Protein AF-A0A0V8BFD0-F1 (afdb_monomer_lite)

Structure (mmCIF, N/CA/C/O backbone):
data_AF-A0A0V8BFD0-F1
#
_entry.id   AF-A0A0V8BFD0-F1
#
loop_
_atom_site.group_PDB
_atom_site.id
_atom_site.type_symbol
_atom_site.label_atom_id
_atom_site.label_alt_id
_atom_site.label_comp_id
_atom_site.label_asym_id
_atom_site.label_entity_id
_atom_site.label_seq_id
_atom_site.pdbx_PDB_ins_code
_atom_site.Cartn_x
_atom_site.Cartn_y
_atom_site.Cartn_z
_atom_site.occupancy
_atom_site.B_iso_or_equiv
_atom_site.auth_seq_id
_atom_site.auth_comp_id
_atom_site.auth_asym_id
_atom_site.auth_atom_id
_atom_site.pdbx_PDB_model_num
ATOM 1 N N . MET A 1 1 ? 20.847 -12.058 -12.015 1.00 63.22 1 MET A N 1
ATOM 2 C CA . MET A 1 1 ? 19.727 -11.093 -12.034 1.00 63.22 1 MET A CA 1
ATOM 3 C C . MET A 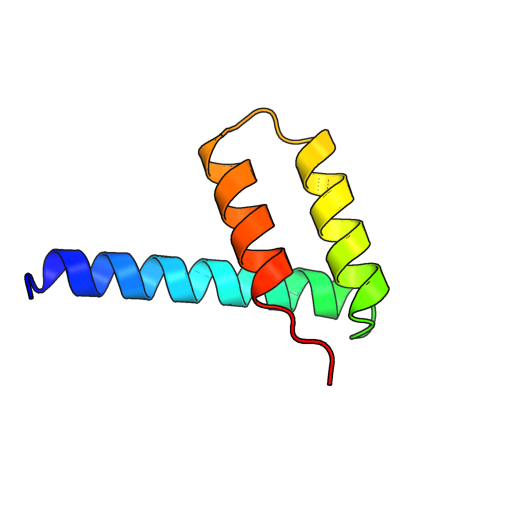1 1 ? 20.276 -9.758 -12.512 1.00 63.22 1 MET A C 1
ATOM 5 O O . MET A 1 1 ? 21.379 -9.411 -12.110 1.00 63.22 1 MET A O 1
ATOM 9 N N . ASN A 1 2 ? 19.605 -9.067 -13.434 1.00 89.44 2 ASN A N 1
ATOM 10 C CA . ASN A 1 2 ? 20.076 -7.762 -13.910 1.0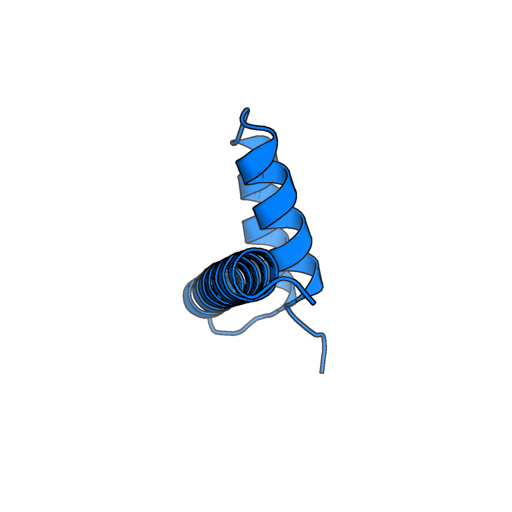0 89.44 2 ASN A CA 1
ATOM 11 C C . ASN A 1 2 ? 19.961 -6.742 -12.757 1.00 89.44 2 ASN A C 1
ATOM 13 O O . ASN A 1 2 ? 18.878 -6.601 -12.189 1.00 89.44 2 ASN A O 1
ATOM 17 N N . LYS A 1 3 ? 21.058 -6.053 -12.409 1.00 91.00 3 LYS A N 1
ATOM 18 C CA . LYS A 1 3 ? 21.112 -5.079 -11.299 1.00 91.00 3 LYS A CA 1
ATOM 19 C C . LYS A 1 3 ? 20.070 -3.963 -11.437 1.00 91.00 3 LYS A C 1
ATOM 21 O O . LYS A 1 3 ? 19.585 -3.448 -10.434 1.00 91.00 3 LYS A O 1
ATOM 26 N N . GLU A 1 4 ? 19.700 -3.603 -12.664 1.00 93.06 4 GLU A N 1
ATOM 27 C CA . GLU A 1 4 ? 18.658 -2.601 -12.916 1.00 93.06 4 GLU A CA 1
ATOM 28 C C . GLU A 1 4 ? 17.263 -3.120 -12.558 1.00 93.06 4 GLU A C 1
ATOM 30 O O . GLU A 1 4 ? 16.479 -2.402 -11.938 1.00 93.06 4 GLU A O 1
ATOM 35 N N . ILE A 1 5 ? 16.980 -4.389 -12.872 1.00 91.81 5 ILE A N 1
ATOM 36 C CA . ILE A 1 5 ? 15.719 -5.052 -12.511 1.00 91.81 5 ILE A CA 1
ATOM 37 C C . ILE A 1 5 ? 15.610 -5.176 -10.988 1.00 91.81 5 ILE A C 1
ATOM 39 O O . ILE A 1 5 ? 14.551 -4.922 -10.422 1.00 91.81 5 ILE A O 1
ATOM 43 N N . GLU A 1 6 ? 16.709 -5.510 -10.312 1.00 92.94 6 GLU A N 1
ATOM 44 C CA . GLU A 1 6 ? 16.757 -5.592 -8.849 1.00 92.94 6 GLU A CA 1
ATOM 45 C C . GLU A 1 6 ? 16.496 -4.234 -8.186 1.00 92.94 6 GLU A C 1
ATOM 47 O O . GLU A 1 6 ? 15.682 -4.130 -7.267 1.00 92.94 6 GLU A O 1
ATOM 52 N N . LYS A 1 7 ? 17.127 -3.168 -8.693 1.00 93.88 7 LYS A N 1
ATOM 53 C CA . LYS A 1 7 ? 16.881 -1.803 -8.216 1.00 93.88 7 LYS A CA 1
ATOM 54 C C . LYS A 1 7 ? 15.417 -1.402 -8.401 1.00 93.88 7 LYS A C 1
ATOM 56 O O . LYS A 1 7 ? 14.816 -0.844 -7.486 1.00 93.88 7 LYS A O 1
ATOM 61 N N . LEU A 1 8 ? 14.838 -1.713 -9.559 1.00 90.94 8 LEU A N 1
ATOM 62 C CA . LEU A 1 8 ? 13.437 -1.425 -9.845 1.00 90.94 8 LEU A CA 1
ATOM 63 C C . LEU A 1 8 ? 12.495 -2.189 -8.898 1.00 90.94 8 LEU A C 1
ATOM 65 O O . LEU A 1 8 ? 11.576 -1.593 -8.340 1.00 90.94 8 LEU A O 1
ATOM 69 N N . ALA A 1 9 ? 12.752 -3.477 -8.660 1.00 88.69 9 ALA A N 1
ATOM 70 C CA . ALA A 1 9 ? 11.969 -4.294 -7.734 1.00 88.69 9 ALA A C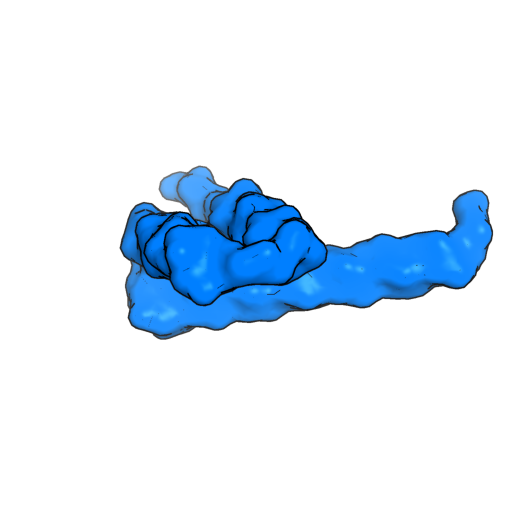A 1
ATOM 71 C C . ALA A 1 9 ? 12.028 -3.762 -6.290 1.00 88.69 9 ALA A C 1
ATOM 73 O O . ALA A 1 9 ? 10.998 -3.682 -5.618 1.00 88.69 9 ALA A O 1
ATOM 74 N N . ASN A 1 10 ? 13.208 -3.339 -5.830 1.00 92.50 10 ASN A N 1
ATOM 75 C CA . ASN A 1 10 ? 13.375 -2.745 -4.502 1.00 92.50 10 ASN A CA 1
ATOM 76 C C . ASN A 1 10 ? 12.603 -1.427 -4.359 1.00 92.50 10 ASN A C 1
ATOM 78 O O . ASN A 1 10 ? 11.937 -1.225 -3.345 1.00 92.50 10 ASN A O 1
ATOM 82 N N . ASN A 1 11 ? 12.616 -0.579 -5.391 1.00 92.25 11 ASN A N 1
ATOM 83 C CA . ASN A 1 11 ? 11.822 0.650 -5.400 1.00 92.25 11 ASN A CA 1
ATOM 84 C C . ASN A 1 11 ? 10.320 0.347 -5.293 1.00 92.25 11 ASN A C 1
ATOM 86 O O . ASN A 1 11 ? 9.622 0.980 -4.505 1.00 92.25 11 ASN A O 1
ATOM 90 N N . TYR A 1 12 ? 9.814 -0.642 -6.039 1.00 90.00 12 TYR A N 1
ATOM 91 C CA . TYR A 1 12 ? 8.404 -1.034 -5.941 1.00 90.00 12 TYR A CA 1
ATOM 92 C C . TYR A 1 12 ? 8.041 -1.543 -4.547 1.00 90.00 12 TYR A C 1
ATOM 94 O O . TYR A 1 12 ? 7.021 -1.128 -3.998 1.00 90.00 12 TYR A O 1
ATOM 102 N N . LYS A 1 13 ? 8.892 -2.380 -3.945 1.00 91.31 13 LYS A N 1
ATOM 103 C CA . LYS A 1 13 ? 8.697 -2.862 -2.573 1.00 91.31 13 LYS A CA 1
ATOM 104 C C . LYS A 1 13 ? 8.627 -1.709 -1.569 1.00 91.31 13 LYS A C 1
ATOM 106 O O . LYS A 1 13 ? 7.763 -1.708 -0.697 1.00 91.31 13 LYS A O 1
ATOM 111 N N . GLU A 1 14 ? 9.502 -0.715 -1.704 1.00 94.50 14 GLU A N 1
ATOM 112 C CA . GLU A 1 14 ? 9.495 0.466 -0.839 1.00 94.50 14 GLU A CA 1
ATOM 113 C C . GLU A 1 14 ? 8.194 1.271 -0.975 1.00 94.50 14 GLU A C 1
ATOM 115 O O . GLU A 1 14 ? 7.620 1.685 0.032 1.00 94.50 14 GLU A O 1
ATOM 120 N N . ILE A 1 15 ? 7.696 1.460 -2.201 1.00 91.81 15 ILE A N 1
ATOM 121 C CA . ILE A 1 15 ? 6.438 2.179 -2.442 1.00 91.81 15 ILE A CA 1
ATOM 122 C C . ILE A 1 15 ? 5.251 1.406 -1.847 1.00 91.81 15 ILE A C 1
ATOM 124 O O . ILE A 1 15 ? 4.420 2.012 -1.175 1.00 91.81 15 ILE A O 1
ATOM 128 N N . ILE A 1 16 ? 5.185 0.084 -2.037 1.00 92.19 16 ILE A N 1
ATOM 129 C CA . ILE A 1 16 ? 4.130 -0.772 -1.461 1.00 92.19 16 ILE A CA 1
ATOM 130 C C . ILE A 1 16 ? 4.116 -0.653 0.068 1.00 92.19 16 ILE A C 1
ATOM 132 O O . ILE A 1 16 ? 3.058 -0.436 0.665 1.00 92.19 16 ILE A O 1
ATOM 136 N N . ASN A 1 17 ? 5.289 -0.722 0.704 1.00 91.38 17 ASN A N 1
ATOM 137 C CA . ASN A 1 17 ? 5.410 -0.566 2.152 1.00 91.38 17 ASN A CA 1
ATOM 138 C C . ASN A 1 17 ? 4.931 0.814 2.613 1.00 91.38 17 ASN A C 1
ATOM 140 O O . ASN A 1 17 ? 4.085 0.895 3.495 1.00 91.38 17 ASN A O 1
ATOM 144 N N . LYS A 1 18 ? 5.378 1.895 1.962 1.00 94.19 18 LYS A N 1
ATOM 145 C CA . LYS A 1 18 ? 4.952 3.261 2.310 1.00 94.19 18 LYS A CA 1
ATOM 146 C C . LYS A 1 18 ? 3.444 3.464 2.168 1.00 94.19 18 LYS A C 1
ATOM 148 O O . LYS A 1 18 ? 2.838 4.108 3.022 1.00 94.19 18 LYS A O 1
ATOM 153 N N . THR A 1 19 ? 2.830 2.921 1.117 1.00 92.44 19 THR A N 1
ATOM 154 C CA . THR A 1 19 ? 1.373 2.986 0.927 1.00 92.44 19 THR A CA 1
ATOM 155 C C . THR A 1 19 ? 0.633 2.206 2.018 1.00 92.44 19 THR A C 1
ATOM 157 O O . THR A 1 19 ? -0.370 2.687 2.546 1.00 92.44 19 THR A O 1
ATOM 160 N N . SER A 1 20 ? 1.152 1.035 2.395 1.00 91.69 20 SER A N 1
ATOM 161 C CA . SER A 1 20 ? 0.609 0.209 3.483 1.00 91.69 20 SER A CA 1
ATOM 162 C C . SER A 1 20 ? 0.686 0.936 4.832 1.00 91.69 20 SER A C 1
ATOM 164 O O . SER A 1 20 ? -0.318 1.053 5.537 1.00 91.69 20 SER A O 1
ATOM 166 N N . ASP A 1 21 ? 1.853 1.499 5.154 1.00 94.75 21 ASP A N 1
ATOM 167 C CA . ASP A 1 21 ? 2.106 2.247 6.388 1.00 94.75 21 ASP A CA 1
ATOM 168 C C . ASP A 1 21 ? 1.235 3.501 6.481 1.00 94.75 21 ASP A C 1
ATOM 170 O O . ASP A 1 21 ? 0.714 3.826 7.549 1.00 94.75 21 ASP A O 1
ATOM 174 N N . LEU A 1 22 ? 1.032 4.202 5.359 1.00 94.69 22 LEU A N 1
ATOM 175 C CA . LEU A 1 22 ? 0.135 5.352 5.298 1.00 94.69 22 LEU A CA 1
ATOM 176 C C . LEU A 1 22 ? -1.301 4.947 5.642 1.00 94.69 22 LEU A C 1
ATOM 178 O O . LEU A 1 22 ? -1.942 5.617 6.450 1.00 94.69 22 LEU A O 1
ATOM 182 N N . ALA A 1 23 ? -1.794 3.854 5.056 1.00 94.31 23 ALA A N 1
ATOM 183 C CA . ALA A 1 23 ? -3.139 3.363 5.328 1.00 94.31 23 ALA A CA 1
ATOM 184 C C . ALA A 1 23 ? -3.306 2.967 6.800 1.00 94.31 23 ALA A C 1
ATOM 186 O O . ALA A 1 23 ? -4.308 3.327 7.415 1.00 94.31 23 ALA A O 1
ATOM 187 N N . LEU A 1 24 ? -2.314 2.288 7.381 1.00 95.50 24 LEU A N 1
ATOM 188 C CA . LEU A 1 24 ? -2.310 1.946 8.804 1.00 95.50 24 LEU A CA 1
ATOM 189 C C . LEU A 1 24 ? -2.299 3.199 9.680 1.00 95.50 24 LEU A C 1
ATOM 191 O O . LEU A 1 24 ? -3.125 3.316 10.580 1.00 95.50 24 LEU A O 1
ATOM 195 N N . LYS A 1 25 ? -1.432 4.173 9.388 1.00 95.81 25 LYS A N 1
ATOM 196 C CA . LYS A 1 25 ? -1.341 5.427 10.148 1.00 95.81 25 LYS A CA 1
ATOM 197 C C . LYS A 1 25 ? -2.643 6.230 10.119 1.00 95.81 25 LYS A C 1
ATOM 199 O O . LYS A 1 25 ? -3.022 6.789 11.139 1.00 95.81 25 LYS A O 1
ATOM 204 N N . GLN A 1 26 ? -3.320 6.285 8.974 1.00 94.38 26 GLN A N 1
ATOM 205 C CA . GLN A 1 26 ? -4.607 6.982 8.835 1.00 94.38 26 GLN A CA 1
ATOM 206 C C . GLN A 1 26 ? -5.754 6.296 9.582 1.00 94.38 26 GLN A C 1
ATOM 208 O O . GLN A 1 26 ? -6.792 6.909 9.812 1.00 94.38 26 GLN A O 1
ATOM 213 N N . ASN A 1 27 ? -5.585 5.021 9.926 1.00 95.88 27 ASN A N 1
ATOM 214 C CA . ASN A 1 27 ? -6.613 4.200 10.550 1.00 95.88 27 ASN A CA 1
ATOM 215 C C . ASN A 1 27 ? -6.172 3.690 11.930 1.00 95.88 27 ASN A C 1
ATOM 217 O O . ASN A 1 27 ? -6.630 2.636 12.360 1.00 95.88 27 ASN A O 1
ATOM 221 N N . ASP A 1 28 ? -5.278 4.413 12.612 1.00 95.50 28 ASP A N 1
ATOM 222 C CA . ASP A 1 28 ? -4.804 4.112 13.973 1.00 95.50 28 ASP A CA 1
ATOM 223 C C . ASP A 1 28 ? -4.245 2.686 14.151 1.00 95.50 28 ASP A C 1
ATOM 225 O O . ASP A 1 28 ? -4.370 2.067 15.207 1.00 95.50 28 ASP A O 1
ATOM 229 N N . GLY A 1 29 ? -3.643 2.134 13.097 1.00 93.31 29 GLY A N 1
ATOM 230 C CA . GLY A 1 29 ? -3.131 0.763 13.070 1.00 93.31 29 GLY A CA 1
ATOM 231 C C . GLY A 1 29 ? -4.206 -0.320 12.911 1.00 93.31 29 GLY A C 1
ATOM 232 O O . GLY A 1 29 ? -3.864 -1.501 12.880 1.00 93.31 29 GLY A O 1
ATOM 233 N N . ASP A 1 30 ? -5.487 0.036 12.769 1.00 94.75 30 ASP A N 1
ATOM 234 C CA . ASP A 1 30 ? -6.566 -0.918 12.501 1.00 94.75 30 ASP A CA 1
ATOM 235 C C . ASP A 1 30 ? -6.446 -1.462 11.071 1.00 94.75 30 ASP A C 1
ATOM 237 O O . ASP A 1 30 ? -6.758 -0.793 10.080 1.00 94.75 30 ASP A O 1
ATOM 241 N N . ILE A 1 31 ? -6.015 -2.718 10.974 1.00 94.50 31 ILE A N 1
ATOM 242 C CA . ILE A 1 31 ? -5.781 -3.429 9.714 1.00 94.50 31 ILE A CA 1
ATOM 243 C C . ILE A 1 31 ? -7.041 -3.490 8.841 1.00 94.50 31 ILE A C 1
ATOM 245 O O . ILE A 1 31 ? -6.972 -3.280 7.625 1.00 94.50 31 ILE A O 1
ATOM 249 N N . ARG A 1 32 ? -8.215 -3.748 9.433 1.00 94.00 32 ARG A N 1
ATOM 250 C CA . ARG A 1 32 ? -9.459 -3.891 8.661 1.00 94.00 32 ARG A CA 1
ATOM 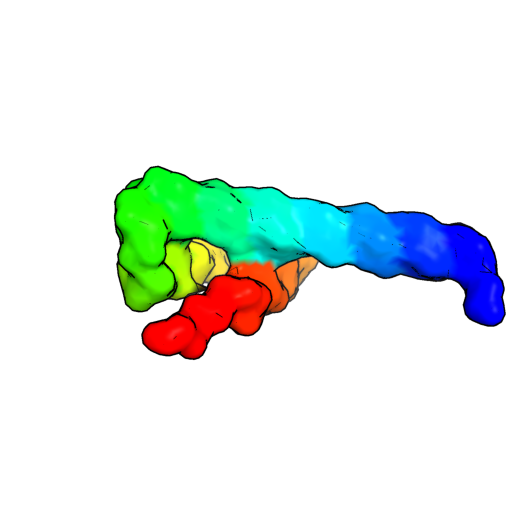251 C C . ARG A 1 32 ? -9.872 -2.553 8.071 1.00 94.00 32 ARG A C 1
ATOM 253 O O . ARG A 1 32 ? -10.248 -2.496 6.897 1.00 94.00 32 ARG A O 1
ATOM 260 N N . LYS A 1 33 ? -9.784 -1.482 8.863 1.00 95.25 33 LYS A N 1
ATOM 261 C CA . LYS A 1 33 ? -10.079 -0.123 8.398 1.00 95.25 33 LYS A CA 1
ATOM 262 C C . LYS A 1 33 ? -9.060 0.352 7.365 1.00 95.25 33 LYS A C 1
ATOM 264 O O . LYS A 1 33 ? -9.478 0.859 6.331 1.00 95.25 33 LYS A O 1
ATOM 269 N N . ALA A 1 34 ? -7.768 0.087 7.559 1.00 95.12 34 ALA A N 1
ATOM 270 C CA . ALA A 1 34 ? -6.718 0.419 6.594 1.00 95.12 34 ALA A CA 1
ATOM 271 C C . ALA A 1 34 ? -6.943 -0.251 5.228 1.00 95.12 34 ALA A C 1
ATOM 273 O O . ALA A 1 34 ? -6.928 0.417 4.190 1.00 95.12 34 ALA A O 1
ATOM 274 N N . ARG A 1 35 ? -7.247 -1.557 5.213 1.00 93.25 35 ARG A N 1
ATOM 275 C CA . ARG A 1 35 ? -7.593 -2.276 3.975 1.00 93.25 35 ARG A CA 1
ATOM 276 C C . ARG A 1 35 ? -8.875 -1.739 3.339 1.00 93.25 35 ARG A C 1
ATOM 278 O O . ARG A 1 35 ? -8.943 -1.632 2.117 1.00 93.25 35 ARG A O 1
ATOM 285 N N . LYS A 1 36 ? -9.896 -1.405 4.139 1.00 93.44 36 LYS A N 1
ATOM 286 C CA . LYS A 1 36 ? -11.135 -0.794 3.631 1.00 93.44 36 LYS A CA 1
ATOM 287 C C . LYS A 1 36 ? -10.854 0.565 2.986 1.00 93.44 36 LYS A C 1
ATOM 289 O O . LYS A 1 36 ? -11.308 0.797 1.872 1.00 93.44 36 LYS A O 1
ATOM 294 N N . TRP A 1 37 ? -10.059 1.405 3.639 1.00 93.69 37 TRP A N 1
ATOM 295 C CA . TRP A 1 37 ? -9.668 2.718 3.139 1.00 93.69 37 TRP A CA 1
ATOM 296 C C . TRP A 1 37 ? -8.917 2.622 1.803 1.00 93.69 37 TRP A C 1
ATOM 298 O O . TRP A 1 37 ? -9.262 3.321 0.854 1.00 93.69 37 TRP A O 1
ATOM 308 N N . LEU A 1 38 ? -7.961 1.692 1.676 1.00 92.88 38 LEU A N 1
ATOM 309 C CA . LEU A 1 38 ? -7.276 1.429 0.403 1.00 92.88 38 LEU A CA 1
ATOM 310 C C . LEU A 1 38 ? -8.235 0.919 -0.685 1.00 92.88 38 LEU A C 1
ATOM 312 O O . LEU A 1 38 ? -8.148 1.353 -1.831 1.00 92.88 38 LEU A O 1
ATOM 316 N N . LYS A 1 39 ? -9.189 0.040 -0.344 1.00 90.94 39 LYS A N 1
ATOM 317 C CA . LYS A 1 39 ? -10.230 -0.391 -1.293 1.00 90.94 39 LYS A CA 1
ATOM 318 C C . LYS A 1 39 ? -11.094 0.776 -1.757 1.00 90.94 39 LYS A C 1
ATOM 320 O O . LYS A 1 39 ? -11.432 0.826 -2.929 1.00 90.94 39 LYS A O 1
ATOM 325 N N . GLU A 1 40 ? -11.430 1.709 -0.871 1.00 90.56 40 GLU A N 1
ATOM 326 C CA . GLU A 1 40 ? -12.148 2.931 -1.239 1.00 90.56 40 GLU A CA 1
ATOM 327 C C . GLU A 1 40 ? -11.330 3.767 -2.232 1.00 90.56 40 GLU A C 1
ATOM 329 O O . GLU A 1 40 ? -11.890 4.209 -3.231 1.00 90.56 40 GLU A O 1
ATOM 334 N N . GLN A 1 41 ? -10.005 3.880 -2.054 1.00 86.75 41 GLN A N 1
ATOM 335 C CA . GLN A 1 41 ? -9.141 4.564 -3.027 1.00 86.75 41 GLN A CA 1
ATOM 336 C C . GLN A 1 41 ? -9.186 3.921 -4.426 1.00 86.75 41 GLN A C 1
ATOM 338 O O . GLN A 1 41 ? -9.230 4.664 -5.402 1.00 86.75 41 GLN A O 1
ATOM 343 N N . LEU A 1 42 ? -9.277 2.584 -4.541 1.00 81.88 42 LEU A N 1
ATOM 344 C CA . LEU A 1 42 ? -9.423 1.896 -5.843 1.00 81.88 42 LEU A CA 1
ATOM 345 C C . LEU A 1 42 ? -10.639 2.380 -6.640 1.00 81.88 42 LEU A C 1
ATOM 347 O O . LEU A 1 42 ? -10.586 2.450 -7.865 1.00 81.88 42 LEU A O 1
ATOM 351 N N . PHE A 1 43 ? -11.746 2.689 -5.961 1.00 74.38 43 PHE A N 1
ATOM 352 C CA . PHE A 1 43 ? -12.962 3.156 -6.630 1.00 74.38 43 PHE A CA 1
ATOM 353 C C . PHE A 1 43 ? -12.830 4.589 -7.155 1.00 74.38 43 PHE A C 1
ATOM 355 O O . PHE A 1 43 ? -13.552 4.963 -8.078 1.00 74.38 43 PHE A O 1
ATOM 362 N N . TYR A 1 44 ? -11.908 5.378 -6.598 1.00 76.62 44 TYR A N 1
ATOM 363 C CA . TYR A 1 44 ? -11.671 6.765 -6.996 1.00 76.62 44 TYR A CA 1
ATOM 364 C C . TYR A 1 44 ? -10.503 6.925 -7.982 1.00 76.62 44 TYR A C 1
ATOM 366 O O . TYR A 1 44 ? -10.341 8.000 -8.562 1.00 76.62 44 TYR A O 1
ATOM 374 N N . THR A 1 45 ? -9.708 5.877 -8.224 1.00 73.69 45 THR A N 1
ATOM 375 C CA . THR A 1 45 ? -8.558 5.916 -9.138 1.00 73.69 45 THR A CA 1
ATOM 376 C C . THR A 1 45 ? -8.858 5.262 -10.489 1.00 73.69 45 THR A C 1
ATOM 378 O O . THR A 1 45 ? -9.062 4.055 -10.600 1.00 73.69 45 THR A O 1
ATOM 381 N N . ALA A 1 46 ? -8.815 6.057 -11.563 1.00 67.75 46 ALA A N 1
ATOM 382 C CA . ALA A 1 46 ? -8.970 5.563 -12.937 1.00 67.75 46 ALA A CA 1
ATOM 383 C C . ALA A 1 46 ? -7.672 4.973 -13.533 1.00 67.75 46 ALA A C 1
ATOM 385 O O . ALA A 1 46 ? -7.708 4.318 -14.574 1.00 67.75 46 ALA A O 1
ATOM 386 N N . ASP A 1 47 ? -6.521 5.198 -12.891 1.00 88.56 47 ASP A N 1
ATOM 387 C CA . ASP A 1 47 ? -5.219 4.759 -13.391 1.00 88.56 47 ASP A CA 1
ATOM 388 C C . ASP A 1 47 ? -4.910 3.296 -13.024 1.00 88.56 47 ASP A C 1
ATOM 390 O O . ASP A 1 47 ? -4.939 2.893 -11.858 1.00 88.56 47 ASP A O 1
ATOM 394 N N . ARG A 1 48 ? -4.568 2.489 -14.037 1.00 84.38 48 ARG A N 1
ATOM 395 C CA . ARG A 1 48 ? -4.311 1.049 -13.879 1.00 84.38 48 ARG A CA 1
ATOM 396 C C . ARG A 1 48 ? -3.076 0.766 -13.025 1.00 84.38 48 ARG A C 1
ATOM 398 O O . ARG A 1 48 ? -3.099 -0.193 -12.256 1.00 84.38 48 ARG A O 1
ATOM 405 N N . ALA A 1 49 ? -2.015 1.563 -13.160 1.00 85.38 49 ALA A N 1
ATOM 406 C CA . ALA A 1 49 ? -0.787 1.361 -12.393 1.00 85.38 49 ALA A CA 1
ATOM 407 C C . ALA A 1 49 ? -1.012 1.665 -10.904 1.00 85.38 49 ALA A C 1
ATOM 409 O O . ALA A 1 49 ? -0.610 0.886 -10.039 1.00 85.38 49 ALA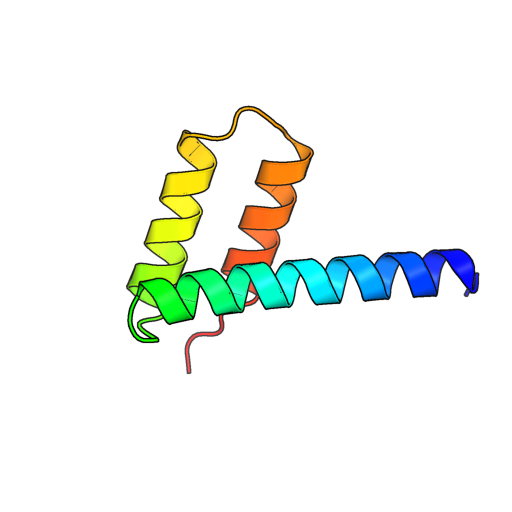 A O 1
ATOM 410 N N . THR A 1 50 ? -1.739 2.743 -10.620 1.00 86.00 50 THR A N 1
ATOM 411 C CA . THR A 1 50 ? -2.164 3.130 -9.272 1.00 86.00 50 THR A CA 1
ATOM 412 C C . THR A 1 50 ? -3.062 2.061 -8.650 1.00 86.00 50 THR A C 1
ATOM 414 O O . THR A 1 50 ? -2.833 1.658 -7.511 1.00 86.00 50 THR A O 1
ATOM 417 N N . ASN A 1 51 ? -4.019 1.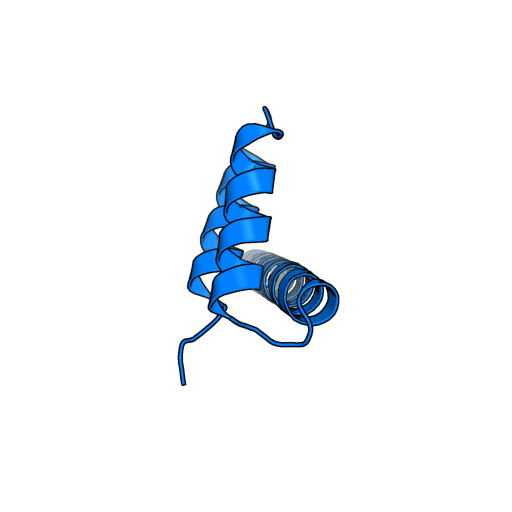520 -9.411 1.00 89.81 51 ASN A N 1
ATOM 418 C CA . ASN A 1 51 ? -4.876 0.429 -8.943 1.00 89.81 51 ASN A CA 1
ATOM 419 C C . ASN A 1 51 ? -4.078 -0.816 -8.541 1.00 89.81 51 ASN A C 1
ATOM 421 O O . ASN A 1 51 ? -4.353 -1.421 -7.506 1.00 89.81 51 ASN A O 1
ATOM 425 N N . GLU A 1 52 ? -3.084 -1.207 -9.337 1.00 90.31 52 GLU A N 1
ATOM 426 C CA . GLU A 1 52 ? -2.277 -2.389 -9.029 1.00 90.31 52 GLU A CA 1
ATOM 427 C C . GLU A 1 52 ? -1.383 -2.174 -7.802 1.00 90.31 52 GLU A C 1
ATOM 429 O O . GLU A 1 52 ? -1.286 -3.055 -6.947 1.00 90.31 52 GLU A O 1
ATOM 434 N N . LEU A 1 53 ? -0.813 -0.974 -7.649 1.00 89.81 53 LEU A N 1
ATOM 435 C CA . LEU A 1 53 ? -0.066 -0.604 -6.447 1.00 89.81 53 LEU A CA 1
ATOM 436 C C . LEU A 1 53 ? -0.937 -0.690 -5.185 1.00 89.81 53 LEU A C 1
ATOM 438 O O . LEU A 1 53 ? -0.493 -1.215 -4.160 1.00 89.81 53 LEU A O 1
ATOM 442 N N . ILE A 1 54 ? -2.171 -0.187 -5.249 1.00 89.00 54 ILE A N 1
ATOM 443 C CA . ILE A 1 54 ? -3.098 -0.210 -4.113 1.00 89.00 54 ILE A CA 1
ATOM 444 C C . ILE A 1 54 ? -3.460 -1.653 -3.737 1.00 89.00 54 ILE A C 1
ATOM 446 O O . ILE A 1 54 ? -3.442 -1.980 -2.552 1.00 89.00 54 ILE A O 1
ATOM 450 N N . LYS A 1 55 ? -3.721 -2.539 -4.711 1.00 91.19 55 LYS A N 1
ATOM 451 C CA . LYS A 1 55 ? -3.976 -3.968 -4.438 1.00 91.19 55 LYS A CA 1
ATOM 452 C C . LYS A 1 55 ? -2.801 -4.636 -3.728 1.00 91.19 55 LYS A C 1
ATOM 454 O O . LYS A 1 55 ? -2.999 -5.241 -2.681 1.00 91.19 55 LYS A O 1
ATOM 459 N N . LEU A 1 56 ? -1.583 -4.456 -4.243 1.00 91.88 56 LEU A N 1
ATOM 460 C CA . LEU A 1 56 ? -0.378 -5.016 -3.622 1.00 91.88 56 LEU A CA 1
ATOM 461 C C . LEU A 1 56 ? -0.162 -4.476 -2.200 1.00 91.88 56 LEU A C 1
ATOM 463 O O . LEU A 1 56 ? 0.294 -5.201 -1.323 1.00 91.88 56 LEU A O 1
ATOM 467 N N . SER A 1 57 ? -0.529 -3.217 -1.954 1.00 88.88 57 SER A N 1
ATOM 468 C CA . SER A 1 57 ? -0.462 -2.612 -0.617 1.00 88.88 57 SER A CA 1
ATOM 469 C C . SER A 1 57 ? -1.509 -3.188 0.342 1.00 88.88 57 SER A C 1
ATOM 471 O O . SER A 1 57 ? -1.218 -3.380 1.517 1.00 88.88 57 SER A O 1
ATOM 473 N N . ILE A 1 58 ? -2.714 -3.514 -0.140 1.00 90.75 58 ILE A N 1
ATOM 474 C CA . ILE A 1 58 ? -3.743 -4.206 0.657 1.00 90.75 58 ILE A CA 1
ATOM 475 C C . ILE A 1 58 ? -3.242 -5.584 1.106 1.00 90.75 58 ILE A C 1
ATOM 477 O O . ILE A 1 58 ? -3.412 -5.930 2.278 1.00 90.75 58 ILE A O 1
ATOM 481 N N . ASP A 1 59 ? -2.626 -6.339 0.193 1.00 89.62 59 ASP A N 1
ATOM 482 C CA . ASP A 1 59 ? -2.095 -7.681 0.465 1.00 89.62 59 ASP A CA 1
ATOM 483 C C . ASP A 1 59 ? -0.899 -7.645 1.431 1.00 89.62 59 ASP A C 1
ATOM 485 O O . ASP A 1 59 ? -0.711 -8.565 2.227 1.00 89.62 59 ASP A O 1
ATOM 489 N N . ASN A 1 60 ? -0.110 -6.567 1.394 1.00 91.12 60 ASN A N 1
ATOM 490 C CA . ASN A 1 60 ? 1.060 -6.379 2.253 1.00 91.12 60 ASN A CA 1
ATOM 491 C C . ASN A 1 60 ? 0.706 -6.085 3.723 1.00 91.12 60 ASN A C 1
ATOM 493 O O . ASN A 1 60 ? 1.502 -6.371 4.617 1.00 91.12 60 ASN A O 1
ATOM 497 N N . ILE A 1 61 ? -0.480 -5.536 4.003 1.00 90.31 61 ILE A N 1
ATOM 498 C CA . ILE A 1 61 ? -0.966 -5.375 5.379 1.00 90.31 61 ILE A CA 1
ATOM 499 C C . ILE A 1 61 ? -1.404 -6.756 5.887 1.00 90.31 61 ILE A C 1
ATOM 501 O O . ILE A 1 61 ? -2.434 -7.262 5.448 1.00 90.31 61 ILE A O 1
ATOM 505 N N . LEU A 1 62 ? -0.650 -7.368 6.805 1.00 80.56 62 LEU A N 1
ATOM 506 C CA . LEU A 1 62 ? -0.950 -8.688 7.387 1.00 80.56 62 LEU A CA 1
ATOM 507 C C . LEU A 1 62 ? -1.966 -8.590 8.540 1.00 80.56 62 LEU A C 1
ATOM 509 O O . LEU A 1 62 ? -1.899 -7.653 9.330 1.00 80.56 62 LEU A O 1
ATOM 513 N N . ASP A 1 63 ? -2.867 -9.574 8.659 1.00 59.50 63 ASP A N 1
ATOM 514 C CA . ASP A 1 63 ? -3.625 -9.814 9.898 1.00 59.50 63 ASP A CA 1
ATOM 515 C C . ASP A 1 63 ? -2.713 -10.604 10.853 1.00 59.50 63 ASP A C 1
ATOM 517 O O . ASP A 1 63 ? -2.302 -11.713 10.509 1.00 59.50 63 ASP A O 1
ATOM 521 N N . TYR A 1 64 ? -2.361 -10.022 12.002 1.00 50.91 64 TYR A N 1
ATOM 522 C CA . TYR A 1 64 ? -1.712 -10.742 13.107 1.00 50.91 64 TYR A CA 1
ATOM 523 C C . TYR A 1 64 ? -2.751 -11.443 13.985 1.00 50.91 64 TYR A C 1
ATOM 525 O O . TYR A 1 64 ? -3.816 -10.829 14.237 1.00 50.91 64 TYR A O 1
#

Organism: Lactococcus lactis subsp. lactis (NCBI:txid1360)

pLDDT: mean 88.76, std 8.84, range [50.91, 95.88]

Sequence (64 aa):
MNKEIEKLANNYKEIINKTSDLALKQNDGDIRKARKWLKEQLFYTADRATNELIKLSIDNILDY

Radius of gyration: 12.77 Å; chains: 1; bounding box: 34×18×28 Å

Secondary structure (DSSP, 8-state):
--HHHHHHHHHHHHHHHHHHHHHHHHTTT-HHHHHHHHHHHHHH---HHHHHHHHHHHHHS---

Foldseek 3Di:
DPVVVVVVVVVLVVLLVVLLVVLCVVVVNPLVSSLVVLVVVLVVDPDPVSNVSSVSSNVVRDDD